Protein AF-A0A956M3S2-F1 (afdb_monomer_lite)

Sequence (126 aa):
GEKLYNQRGCVQCHSVDGSARVGPSFLGLWGKTRTFQDGSSRVADENYVRQSVLEPQSQIVKGFEGVMPTFQGRLRDPEINALIAYIRSLGENQGGQPAGEQTPDSQNPDGQTPDGGSPDSPAQGE

Secondary structure (DSSP, 8-state):
-HHHHHHTTHHHH--SSS--SSS---TT-TT-EEEBTTS-EEE--HHHHHHHHH-TTSSPBTTS-S-PPP-TTTS-HHHHHHHHHHHHHHHHSS----SS--------------------------

Structure (mmCIF, N/CA/C/O backbone):
data_AF-A0A956M3S2-F1
#
_entry.id   AF-A0A956M3S2-F1
#
loop_
_atom_site.group_PDB
_atom_site.id
_atom_site.type_symbol
_atom_site.label_atom_id
_atom_site.label_alt_id
_atom_site.label_comp_id
_atom_site.label_asym_id
_atom_site.label_entity_id
_atom_site.label_seq_id
_atom_site.pdbx_PDB_ins_code
_atom_site.Cartn_x
_atom_site.Cartn_y
_atom_site.Cartn_z
_atom_site.occupancy
_atom_site.B_iso_or_equiv
_atom_site.auth_seq_id
_atom_site.auth_comp_id
_atom_site.auth_asym_id
_atom_site.auth_atom_id
_atom_site.pdbx_PDB_model_num
ATOM 1 N N . GLY A 1 1 ? 8.307 -10.997 -2.739 1.00 93.75 1 GLY A N 1
ATOM 2 C CA . GLY A 1 1 ? 7.273 -10.015 -3.114 1.00 93.75 1 GLY A CA 1
ATOM 3 C C . GLY A 1 1 ? 7.813 -8.701 -3.624 1.00 93.75 1 GLY A C 1
ATOM 4 O O . GLY A 1 1 ? 7.257 -8.200 -4.586 1.00 93.75 1 GLY A O 1
ATOM 5 N N . GLU A 1 2 ? 8.886 -8.156 -3.049 1.00 97.69 2 GLU A N 1
ATOM 6 C CA . GLU A 1 2 ? 9.435 -6.843 -3.436 1.00 97.69 2 GLU A CA 1
ATOM 7 C C . GLU A 1 2 ? 9.622 -6.648 -4.950 1.00 97.69 2 GLU A C 1
ATOM 9 O O . GLU A 1 2 ? 9.183 -5.651 -5.521 1.00 97.69 2 GLU A O 1
ATOM 14 N N . LYS A 1 3 ? 10.203 -7.635 -5.642 1.00 98.06 3 LYS A N 1
ATOM 15 C CA . LYS A 1 3 ? 10.338 -7.595 -7.105 1.00 98.06 3 LYS A CA 1
ATOM 16 C C . LYS A 1 3 ? 8.989 -7.402 -7.811 1.00 98.06 3 LYS A C 1
ATOM 18 O O . LYS A 1 3 ? 8.900 -6.590 -8.723 1.00 98.06 3 LYS A O 1
ATOM 23 N N . LEU A 1 4 ? 7.940 -8.106 -7.379 1.00 97.62 4 LEU A N 1
ATOM 24 C CA . LEU A 1 4 ? 6.591 -7.959 -7.935 1.00 97.62 4 LEU A CA 1
ATOM 25 C C . LEU A 1 4 ? 5.983 -6.600 -7.585 1.00 97.62 4 LEU A C 1
ATOM 27 O O . LEU A 1 4 ? 5.378 -5.988 -8.453 1.00 97.62 4 LEU A O 1
ATOM 31 N N . TYR A 1 5 ? 6.185 -6.102 -6.364 1.00 97.94 5 TYR A N 1
ATOM 32 C CA . TYR A 1 5 ? 5.732 -4.770 -5.949 1.00 97.94 5 TYR A CA 1
ATOM 33 C C . TYR A 1 5 ? 6.267 -3.668 -6.883 1.00 97.94 5 TYR A C 1
ATOM 35 O O . TYR A 1 5 ? 5.518 -2.782 -7.298 1.00 97.94 5 TYR A O 1
ATOM 43 N N . ASN A 1 6 ? 7.530 -3.785 -7.299 1.00 97.69 6 ASN A N 1
ATOM 44 C CA . ASN A 1 6 ? 8.131 -2.885 -8.280 1.00 97.69 6 ASN A CA 1
ATOM 45 C C . ASN A 1 6 ? 7.614 -3.151 -9.707 1.00 97.69 6 ASN A C 1
ATOM 47 O O . ASN A 1 6 ? 7.144 -2.245 -10.387 1.00 97.69 6 ASN A O 1
ATOM 51 N N . GLN A 1 7 ? 7.654 -4.406 -10.164 1.00 96.88 7 GLN A N 1
ATOM 52 C CA . GLN A 1 7 ? 7.344 -4.771 -11.555 1.00 96.88 7 GLN A CA 1
ATOM 53 C C . GLN A 1 7 ? 5.862 -4.662 -11.924 1.00 96.88 7 GLN A C 1
ATOM 55 O O . GLN A 1 7 ? 5.529 -4.487 -13.093 1.00 96.88 7 GLN A O 1
ATOM 60 N N . ARG A 1 8 ? 4.962 -4.795 -10.948 1.00 96.31 8 ARG A N 1
ATOM 61 C CA . ARG A 1 8 ? 3.507 -4.723 -11.142 1.00 96.31 8 ARG A CA 1
ATOM 62 C C . ARG A 1 8 ? 2.954 -3.317 -10.895 1.00 96.31 8 ARG A C 1
ATOM 64 O O . ARG A 1 8 ? 1.744 -3.130 -10.949 1.00 96.31 8 ARG A O 1
ATOM 71 N N . GLY A 1 9 ? 3.831 -2.338 -10.658 1.00 96.19 9 GLY A N 1
ATOM 72 C CA . GLY A 1 9 ? 3.474 -0.925 -10.531 1.00 96.19 9 GLY A CA 1
ATOM 73 C C . GLY A 1 9 ? 2.878 -0.531 -9.180 1.00 96.19 9 GLY A C 1
ATOM 74 O O . GLY A 1 9 ? 2.428 0.601 -9.036 1.00 96.19 9 GLY A O 1
ATOM 75 N N . CYS A 1 10 ? 2.891 -1.415 -8.176 1.00 97.31 10 CYS A N 1
ATOM 76 C CA . CYS A 1 10 ? 2.358 -1.119 -6.843 1.00 97.31 10 CYS A CA 1
ATOM 77 C C . CYS A 1 10 ? 3.073 0.090 -6.211 1.00 97.31 10 CYS A C 1
ATOM 79 O O . CYS A 1 10 ? 2.421 0.952 -5.624 1.00 97.31 10 CYS A O 1
ATOM 81 N N . VAL A 1 11 ? 4.394 0.185 -6.415 1.00 97.31 11 VAL A N 1
ATOM 82 C CA . VAL A 1 11 ? 5.273 1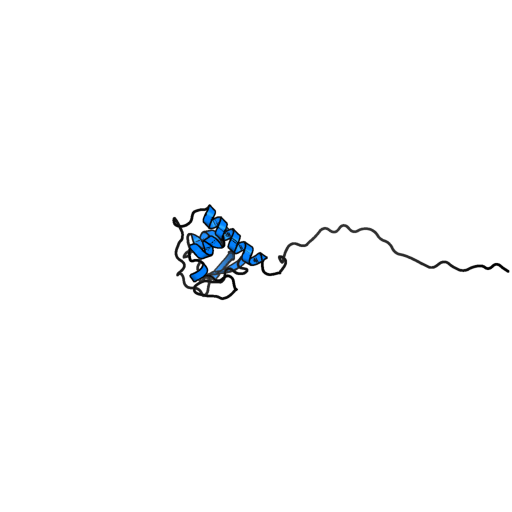.273 -5.940 1.00 97.31 11 VAL A CA 1
ATOM 83 C C . VAL A 1 11 ? 4.879 2.672 -6.426 1.00 97.31 11 VAL A C 1
ATOM 85 O O . VAL A 1 11 ? 5.195 3.674 -5.781 1.00 97.31 11 VAL A O 1
ATOM 88 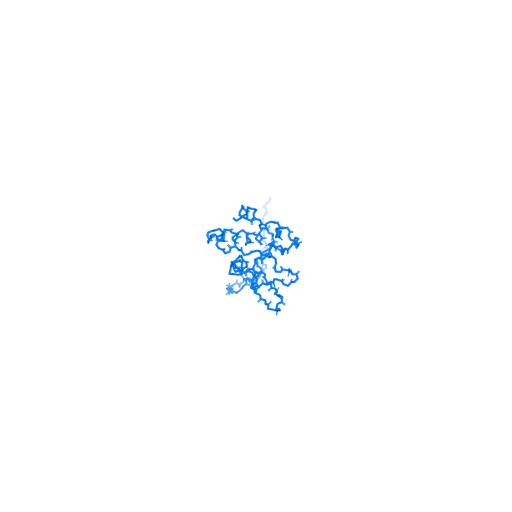N N . GLN A 1 12 ? 4.149 2.761 -7.539 1.00 96.81 12 GLN A N 1
ATOM 89 C CA . GLN A 1 12 ? 3.725 4.046 -8.097 1.00 96.81 12 GLN A CA 1
ATOM 90 C C . GLN A 1 12 ? 2.648 4.712 -7.232 1.00 96.81 12 GLN A C 1
ATOM 92 O O . GLN A 1 12 ? 2.581 5.938 -7.169 1.00 96.81 12 GLN A O 1
ATOM 97 N N . CYS A 1 13 ? 1.838 3.912 -6.531 1.00 97.88 13 CYS A N 1
ATOM 98 C CA . CYS A 1 13 ? 0.711 4.399 -5.735 1.00 97.88 13 CYS A CA 1
ATOM 99 C C . CYS A 1 13 ? 0.872 4.136 -4.238 1.00 97.88 13 CYS A C 1
ATOM 101 O O . CYS A 1 13 ? 0.360 4.913 -3.439 1.00 97.88 13 CYS A O 1
ATOM 103 N N . HIS A 1 14 ? 1.576 3.074 -3.854 1.00 97.75 14 HIS A N 1
ATOM 104 C CA . HIS A 1 14 ? 1.786 2.688 -2.463 1.00 97.75 14 HIS A CA 1
ATOM 105 C C . HIS A 1 14 ? 3.253 2.852 -2.107 1.00 97.75 14 HIS A C 1
ATOM 107 O O . HIS A 1 14 ? 4.118 2.384 -2.839 1.00 97.75 14 HIS A O 1
ATOM 113 N N . SER A 1 15 ? 3.535 3.516 -0.991 1.00 97.44 15 SER A N 1
ATOM 114 C CA . SER A 1 15 ? 4.890 3.618 -0.458 1.00 97.44 15 SER A CA 1
ATOM 115 C C . SER A 1 15 ? 5.184 2.488 0.534 1.00 97.44 15 SER A C 1
ATOM 117 O O . SER A 1 15 ? 4.285 1.782 1.004 1.00 97.44 15 SER A O 1
ATOM 119 N N . VAL A 1 16 ? 6.462 2.362 0.886 1.00 97.00 16 VAL A N 1
ATOM 120 C CA . VAL A 1 16 ? 6.955 1.501 1.973 1.00 97.00 16 VAL A CA 1
ATOM 121 C C . VAL A 1 16 ? 7.771 2.292 3.003 1.00 97.00 16 VAL A C 1
ATOM 123 O O . VAL A 1 16 ? 8.428 1.706 3.851 1.00 97.00 16 VAL A O 1
ATOM 126 N N . ASP A 1 17 ? 7.719 3.625 2.941 1.00 94.38 17 ASP A N 1
ATOM 127 C CA . ASP A 1 17 ? 8.426 4.552 3.841 1.00 94.38 17 ASP A CA 1
ATOM 128 C C . ASP A 1 17 ? 7.489 5.220 4.866 1.00 94.38 17 ASP A C 1
ATOM 130 O O . ASP A 1 17 ? 7.933 5.967 5.731 1.00 94.38 17 ASP A O 1
ATOM 134 N N . GLY A 1 18 ? 6.183 4.942 4.781 1.00 93.88 18 GLY A N 1
ATOM 135 C CA . GLY A 1 18 ? 5.165 5.526 5.661 1.00 93.88 18 GLY A CA 1
ATOM 136 C C . GLY A 1 18 ? 4.415 6.711 5.051 1.00 93.88 18 GLY A C 1
ATOM 137 O O . GLY A 1 18 ? 3.331 7.039 5.530 1.00 93.88 18 GLY A O 1
ATOM 138 N N . SER A 1 19 ? 4.915 7.304 3.964 1.00 95.00 19 SER A N 1
ATOM 139 C CA . SER A 1 19 ? 4.247 8.415 3.280 1.00 95.00 19 SER A CA 1
ATOM 140 C C . SER A 1 19 ? 2.967 7.964 2.569 1.00 95.00 19 SER A C 1
ATOM 142 O O . SER A 1 19 ? 2.935 6.931 1.903 1.00 95.00 19 SER A O 1
ATOM 144 N N . ALA A 1 20 ? 1.883 8.730 2.676 1.00 94.88 20 ALA A N 1
ATOM 145 C CA . ALA A 1 20 ? 0.722 8.523 1.813 1.00 94.88 20 ALA A CA 1
ATOM 146 C C . ALA A 1 20 ? 1.008 9.083 0.408 1.00 94.88 20 ALA A C 1
ATOM 148 O O . ALA A 1 20 ? 1.664 10.115 0.272 1.00 94.88 20 ALA A O 1
ATOM 149 N N . ARG A 1 21 ? 0.513 8.407 -0.634 1.00 94.81 21 ARG A N 1
ATOM 150 C CA . ARG A 1 21 ? 0.559 8.879 -2.028 1.00 94.81 21 ARG A CA 1
ATOM 151 C C . ARG A 1 21 ? -0.852 8.805 -2.614 1.00 94.81 21 ARG A C 1
ATOM 153 O O . ARG A 1 21 ? -1.810 9.184 -1.950 1.00 94.81 21 ARG A O 1
ATOM 160 N N . VAL A 1 22 ? -0.988 8.278 -3.832 1.00 97.19 22 VAL A N 1
ATOM 161 C CA . VAL A 1 22 ? -2.286 7.935 -4.432 1.00 97.19 22 VAL A CA 1
ATOM 162 C C . VAL A 1 22 ? -3.018 6.890 -3.584 1.00 97.19 22 VAL A C 1
ATOM 164 O O . VAL A 1 22 ? -4.233 6.949 -3.445 1.00 97.19 22 VAL A O 1
ATOM 167 N N . GLY A 1 23 ? -2.275 5.945 -3.002 1.00 96.44 23 GLY A N 1
ATOM 168 C CA . GLY A 1 23 ? -2.764 4.973 -2.034 1.00 96.44 23 GLY A CA 1
ATOM 169 C C . GLY A 1 23 ? -2.047 5.084 -0.682 1.00 96.44 23 GLY A C 1
ATOM 170 O O . GLY A 1 23 ? -1.050 5.807 -0.542 1.00 96.44 23 GLY A O 1
ATOM 171 N N . PRO A 1 24 ? -2.538 4.362 0.340 1.00 96.56 24 PRO A N 1
ATOM 172 C CA . PRO A 1 24 ? -1.899 4.311 1.648 1.00 96.56 24 PRO A CA 1
ATOM 173 C C . PRO A 1 24 ? -0.553 3.581 1.590 1.00 96.56 24 PRO A C 1
ATOM 175 O O . PRO A 1 24 ? -0.353 2.683 0.770 1.00 96.56 24 PRO A O 1
ATOM 178 N N . SER A 1 25 ? 0.345 3.920 2.516 1.00 97.31 25 SER A N 1
ATOM 179 C CA . SER A 1 25 ? 1.589 3.173 2.731 1.00 97.31 25 SER A CA 1
ATOM 180 C C . SER A 1 25 ? 1.317 1.733 3.179 1.00 97.31 25 SER A C 1
ATOM 182 O O . SER A 1 25 ? 0.407 1.475 3.979 1.00 97.31 25 SER A O 1
ATOM 184 N N . PHE A 1 26 ? 2.146 0.805 2.700 1.00 97.06 26 PHE A N 1
ATOM 185 C CA . PHE A 1 26 ? 2.194 -0.576 3.184 1.00 97.06 26 PHE A CA 1
ATOM 186 C C . PHE A 1 26 ? 3.051 -0.743 4.443 1.00 97.06 26 PHE A C 1
ATOM 188 O O . PHE A 1 26 ? 2.955 -1.780 5.101 1.00 97.06 26 PHE A O 1
ATOM 195 N N . LEU A 1 27 ? 3.857 0.261 4.809 1.00 95.94 27 LEU A N 1
ATOM 196 C CA . LEU A 1 27 ? 4.717 0.192 5.987 1.00 95.94 27 LEU A CA 1
ATOM 197 C C . LEU A 1 27 ? 3.884 -0.019 7.256 1.00 95.94 27 LEU A C 1
ATOM 199 O O . LEU A 1 27 ? 2.988 0.770 7.571 1.00 95.94 27 LEU A O 1
ATOM 203 N N . GLY A 1 28 ? 4.178 -1.101 7.980 1.00 93.88 28 GLY A N 1
ATOM 204 C CA . GLY A 1 28 ? 3.439 -1.477 9.181 1.00 93.88 28 GLY A CA 1
ATOM 205 C C . GLY A 1 28 ? 1.938 -1.663 8.955 1.00 93.88 28 GLY A C 1
ATOM 206 O O . GLY A 1 28 ? 1.172 -1.406 9.876 1.00 93.88 28 GLY A O 1
ATOM 207 N N . LEU A 1 29 ? 1.494 -2.029 7.747 1.00 95.31 29 LEU A N 1
ATOM 208 C CA . LEU A 1 29 ? 0.080 -2.297 7.466 1.00 95.31 29 LEU A CA 1
ATOM 209 C C . LEU A 1 29 ? -0.423 -3.523 8.234 1.00 95.31 29 LEU A C 1
ATOM 211 O O . LEU A 1 29 ? -1.548 -3.505 8.724 1.00 95.31 29 LEU A O 1
ATOM 215 N N . TRP A 1 30 ? 0.390 -4.577 8.295 1.00 96.06 30 TRP A N 1
ATOM 216 C CA . TRP A 1 30 ? -0.039 -5.896 8.749 1.00 96.06 30 TRP A CA 1
ATOM 217 C C . TRP A 1 30 ? -0.590 -5.871 10.177 1.00 96.06 30 TRP A C 1
ATOM 219 O O . TRP A 1 30 ? 0.017 -5.288 11.072 1.00 96.06 30 TRP A O 1
ATOM 229 N N . GLY A 1 31 ? -1.755 -6.486 10.381 1.00 95.00 31 GLY A N 1
ATOM 230 C CA . GLY A 1 31 ? -2.419 -6.552 11.685 1.00 95.00 31 GLY A CA 1
ATOM 231 C C . GLY A 1 31 ? -3.061 -5.242 12.157 1.00 95.00 31 GLY A C 1
ATOM 232 O O . GLY A 1 31 ? -3.734 -5.240 13.184 1.00 95.00 31 GLY A O 1
ATOM 233 N N . LYS A 1 32 ? -2.920 -4.126 11.426 1.00 94.88 32 LYS A N 1
ATOM 234 C CA . LYS A 1 32 ? -3.586 -2.866 11.783 1.00 94.88 32 LYS A CA 1
ATOM 235 C C . LYS A 1 32 ? -5.020 -2.821 11.277 1.00 94.88 32 LYS A C 1
ATOM 237 O O . LYS A 1 32 ? -5.315 -3.239 10.159 1.00 94.88 32 LYS A O 1
ATOM 242 N N . THR A 1 33 ? -5.901 -2.220 12.067 1.00 97.00 33 THR A N 1
ATOM 243 C CA . THR A 1 33 ? -7.277 -1.935 11.654 1.00 97.00 33 THR A CA 1
ATOM 244 C C . THR A 1 33 ? -7.309 -0.835 10.594 1.00 97.00 33 THR A C 1
ATOM 246 O O . THR A 1 33 ? -6.703 0.226 10.752 1.00 97.00 33 THR A O 1
ATOM 249 N N . ARG A 1 34 ? -8.048 -1.077 9.510 1.00 96.25 34 ARG A N 1
ATOM 250 C CA . ARG A 1 34 ? -8.376 -0.098 8.474 1.00 96.25 34 ARG A CA 1
ATOM 251 C C . ARG A 1 34 ? -9.845 0.264 8.559 1.00 96.25 34 ARG A C 1
ATOM 253 O O . ARG A 1 34 ? -10.691 -0.610 8.705 1.00 96.25 34 ARG A O 1
ATOM 260 N N . THR A 1 35 ? -10.124 1.556 8.455 1.00 97.88 35 THR A N 1
ATOM 261 C CA . THR A 1 35 ? -11.478 2.096 8.327 1.00 97.88 35 THR A CA 1
ATOM 262 C C . THR A 1 35 ? -11.747 2.408 6.864 1.00 97.88 35 THR A C 1
ATOM 264 O O . THR A 1 35 ? -10.891 2.984 6.185 1.00 97.88 35 THR A O 1
ATOM 267 N N . PHE A 1 36 ? -12.931 2.049 6.389 1.00 97.88 36 PHE A N 1
ATOM 268 C CA . PHE A 1 36 ? -13.356 2.238 5.009 1.00 97.88 36 PHE A CA 1
ATOM 269 C C . PHE A 1 36 ? -14.287 3.444 4.868 1.00 97.88 36 PHE A C 1
ATOM 271 O O . PHE A 1 36 ? -14.729 4.033 5.859 1.00 97.88 36 PHE A O 1
ATOM 278 N N . GLN A 1 37 ? -14.542 3.859 3.628 1.00 96.38 37 GLN A N 1
ATOM 279 C CA . GLN A 1 37 ? -15.399 5.011 3.334 1.00 96.38 37 GLN A CA 1
ATOM 280 C C . GLN A 1 37 ? -16.840 4.840 3.844 1.00 96.38 37 GLN A C 1
ATOM 282 O O . GLN A 1 37 ? -17.460 5.824 4.237 1.00 96.38 37 GLN A O 1
ATOM 287 N N . ASP A 1 38 ? -17.346 3.606 3.900 1.00 94.62 38 ASP A N 1
ATOM 288 C CA . ASP A 1 38 ? -18.679 3.267 4.418 1.00 94.62 38 ASP A CA 1
ATOM 289 C C . ASP A 1 38 ? -18.770 3.271 5.959 1.00 94.62 38 ASP A C 1
ATOM 291 O O . ASP A 1 38 ? -19.831 3.020 6.526 1.00 94.62 38 ASP A O 1
ATOM 295 N N . GLY A 1 39 ? -17.662 3.561 6.652 1.00 96.25 39 GLY A N 1
ATOM 296 C CA . GLY A 1 39 ? -17.572 3.563 8.111 1.00 96.25 39 GLY A CA 1
ATOM 297 C C . GLY A 1 39 ? -17.303 2.191 8.731 1.00 96.25 39 GLY A C 1
ATOM 298 O O . GLY A 1 39 ? -17.031 2.118 9.930 1.00 96.25 39 GLY A O 1
ATOM 299 N N . SER A 1 40 ? -17.312 1.115 7.942 1.00 97.06 40 SER A N 1
ATOM 300 C CA . SER A 1 40 ? -16.899 -0.205 8.407 1.00 97.06 40 SER A CA 1
ATOM 301 C C . SER A 1 40 ? -15.384 -0.264 8.621 1.00 97.06 40 SER A C 1
ATOM 303 O O . SER A 1 40 ? -14.618 0.619 8.214 1.00 97.06 40 SER A O 1
ATOM 305 N N . SER A 1 41 ? -14.927 -1.301 9.321 1.00 96.94 41 SER A N 1
ATOM 306 C CA . SER A 1 41 ? -13.501 -1.514 9.551 1.00 96.94 41 SER A CA 1
ATOM 307 C C . SER A 1 41 ? -13.132 -2.990 9.575 1.00 96.94 41 SER A C 1
ATOM 309 O O . SER A 1 41 ? -13.953 -3.850 9.889 1.00 96.94 41 SER A O 1
ATOM 311 N N . ARG A 1 42 ? -11.885 -3.284 9.202 1.00 96.44 42 ARG A N 1
ATOM 312 C CA . ARG A 1 42 ? -11.332 -4.641 9.165 1.00 96.44 42 ARG A CA 1
ATOM 313 C C . ARG A 1 42 ? -9.840 -4.612 9.485 1.00 96.44 42 ARG A C 1
ATOM 315 O O . ARG A 1 42 ? -9.154 -3.637 9.186 1.00 96.44 42 ARG A O 1
ATOM 322 N N . VAL A 1 43 ? -9.340 -5.683 10.091 1.00 96.81 43 VAL A N 1
ATOM 323 C CA . VAL A 1 43 ? -7.903 -5.898 10.299 1.00 96.81 43 VAL A CA 1
ATOM 324 C C . VAL A 1 43 ? -7.225 -6.187 8.958 1.00 96.81 43 VAL A C 1
ATOM 326 O O . VAL A 1 43 ? -7.736 -6.958 8.151 1.00 96.81 43 VAL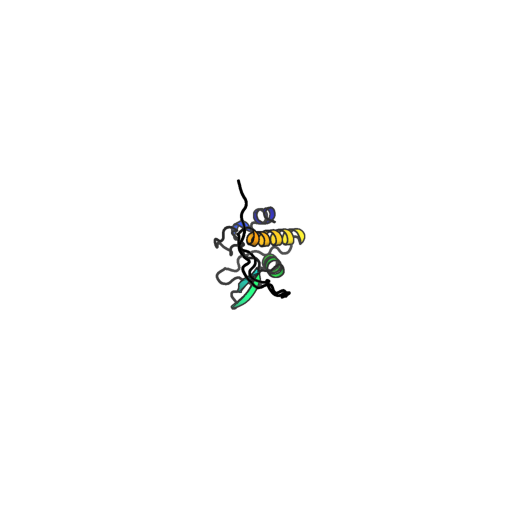 A O 1
ATOM 329 N N . ALA A 1 44 ? -6.071 -5.573 8.714 1.00 96.94 44 ALA A N 1
ATOM 330 C CA . ALA A 1 44 ? -5.272 -5.833 7.526 1.00 96.94 44 ALA A CA 1
ATOM 331 C C . ALA A 1 44 ? -4.512 -7.163 7.652 1.00 96.94 44 ALA A C 1
ATOM 333 O O . ALA A 1 44 ? -3.340 -7.202 8.038 1.00 96.94 44 ALA A O 1
ATOM 334 N N . ASP A 1 45 ? -5.218 -8.244 7.344 1.00 96.62 45 ASP A N 1
ATOM 335 C CA . ASP A 1 45 ? -4.722 -9.614 7.282 1.00 96.62 45 ASP A CA 1
ATOM 336 C C . ASP A 1 45 ? -4.492 -10.080 5.828 1.00 96.62 45 ASP A C 1
ATOM 338 O O . ASP A 1 45 ? -4.544 -9.301 4.870 1.00 96.62 45 ASP A O 1
ATOM 342 N N . GLU A 1 46 ? -4.215 -11.373 5.654 1.00 97.19 46 GLU A N 1
ATOM 343 C CA . GLU A 1 46 ? -4.007 -11.985 4.340 1.00 97.19 46 GLU A CA 1
ATOM 344 C C . GLU A 1 46 ? -5.218 -11.826 3.410 1.00 97.19 46 GLU A C 1
ATOM 346 O O . GLU A 1 46 ? -5.058 -11.468 2.238 1.00 97.19 46 GLU A O 1
ATOM 351 N N . ASN A 1 47 ? -6.424 -12.055 3.933 1.00 97.56 47 ASN A N 1
ATOM 352 C CA . ASN A 1 47 ? -7.656 -11.985 3.154 1.00 97.56 47 ASN A CA 1
ATOM 353 C C . ASN A 1 47 ? -7.954 -10.553 2.724 1.00 97.56 47 ASN A C 1
ATOM 355 O O . ASN A 1 47 ? -8.337 -10.336 1.577 1.00 97.56 47 ASN A O 1
ATOM 359 N N . TYR A 1 48 ? -7.718 -9.578 3.605 1.00 97.69 48 TYR A N 1
ATOM 360 C CA . TYR A 1 48 ? -7.807 -8.163 3.272 1.00 97.69 48 TYR A CA 1
ATOM 361 C C . TYR A 1 48 ? -6.899 -7.820 2.088 1.00 97.69 48 TYR A C 1
ATOM 363 O O . TYR A 1 48 ? -7.379 -7.294 1.088 1.00 97.69 48 TYR A O 1
ATOM 371 N N . VAL A 1 49 ? -5.607 -8.167 2.146 1.00 97.31 49 VAL A N 1
ATOM 372 C CA . VAL A 1 49 ? -4.669 -7.835 1.060 1.00 97.31 49 VAL A CA 1
ATOM 373 C C . VAL A 1 49 ? -5.052 -8.551 -0.239 1.00 97.31 49 VAL A C 1
ATOM 375 O O . VAL A 1 49 ? -5.053 -7.927 -1.302 1.00 97.31 49 VAL A O 1
ATOM 378 N N . ARG A 1 50 ? -5.419 -9.838 -0.173 1.00 98.12 50 ARG A N 1
ATOM 379 C CA . ARG A 1 50 ? -5.874 -10.605 -1.344 1.00 98.12 50 ARG A CA 1
ATOM 380 C C . ARG A 1 50 ? -7.118 -9.969 -1.971 1.00 98.12 50 ARG A C 1
ATOM 382 O O . ARG A 1 50 ? -7.137 -9.751 -3.182 1.00 98.12 50 ARG A O 1
ATOM 389 N N . GLN A 1 51 ? -8.116 -9.617 -1.160 1.00 97.62 51 GLN A N 1
ATOM 390 C CA . GLN A 1 51 ? -9.336 -8.966 -1.630 1.00 97.62 51 GLN A CA 1
ATOM 391 C C . GLN A 1 51 ? -9.043 -7.579 -2.208 1.00 97.62 51 GLN A C 1
ATOM 393 O O . GLN A 1 51 ? -9.523 -7.277 -3.291 1.00 97.62 51 GLN A O 1
ATOM 398 N N . SER A 1 52 ? -8.201 -6.755 -1.578 1.00 97.50 52 SER A N 1
ATOM 399 C CA . SER A 1 52 ? -7.841 -5.436 -2.119 1.00 97.50 52 SER A CA 1
ATOM 400 C C . SER A 1 52 ? -7.130 -5.517 -3.474 1.00 97.50 52 SER A C 1
ATOM 402 O O . SER A 1 52 ? -7.263 -4.614 -4.291 1.00 97.50 52 SER A O 1
ATOM 404 N N . VAL A 1 53 ? -6.382 -6.588 -3.749 1.00 97.38 53 VAL A N 1
ATOM 405 C CA . VAL A 1 53 ? -5.704 -6.785 -5.042 1.00 97.38 53 VAL A CA 1
ATOM 406 C C . VAL A 1 53 ? -6.676 -7.255 -6.135 1.00 97.38 53 VAL A C 1
ATOM 408 O O . VAL A 1 53 ? -6.572 -6.823 -7.288 1.00 97.38 53 VAL A O 1
ATOM 411 N N . LEU A 1 54 ? -7.620 -8.135 -5.796 1.00 97.69 54 LEU A N 1
ATOM 412 C CA . LEU A 1 54 ? -8.568 -8.722 -6.751 1.00 97.69 54 LEU A CA 1
ATOM 413 C C . LEU A 1 54 ? -9.807 -7.838 -6.968 1.00 97.69 54 LEU A C 1
ATOM 415 O O . LEU A 1 54 ? -10.231 -7.625 -8.104 1.00 97.69 54 LEU A O 1
ATOM 419 N N . GLU A 1 55 ? -10.326 -7.258 -5.892 1.00 97.50 55 GLU A N 1
ATOM 420 C CA . GLU A 1 55 ? -11.560 -6.473 -5.807 1.00 97.50 55 GLU A CA 1
ATOM 421 C C . GLU A 1 55 ? -11.323 -5.123 -5.087 1.00 97.50 55 GLU A C 1
ATOM 423 O O . GLU A 1 55 ? -11.967 -4.829 -4.076 1.00 97.50 55 GLU A O 1
ATOM 428 N N . PRO A 1 56 ? -10.424 -4.253 -5.585 1.00 96.62 56 PRO A N 1
ATOM 429 C CA . PRO A 1 56 ? -10.024 -3.016 -4.894 1.00 96.62 56 PRO A CA 1
ATOM 430 C C . PRO A 1 56 ? -11.168 -2.037 -4.597 1.00 96.62 56 PRO A C 1
ATOM 432 O O . PRO A 1 56 ? -11.065 -1.228 -3.682 1.00 96.62 56 PRO A O 1
ATOM 435 N N . GLN A 1 57 ? -12.256 -2.101 -5.366 1.00 95.88 57 GLN A N 1
ATOM 436 C CA . GLN A 1 57 ? -13.418 -1.219 -5.215 1.00 95.88 57 GLN A CA 1
ATOM 437 C C . GLN A 1 57 ? -14.406 -1.703 -4.144 1.00 95.88 57 GLN A C 1
ATOM 439 O O . GLN A 1 57 ? -15.324 -0.973 -3.791 1.00 95.88 57 GLN A O 1
ATOM 444 N N . SER A 1 58 ? -14.237 -2.927 -3.630 1.00 95.75 58 SER A N 1
ATOM 445 C CA . SER A 1 58 ? -15.131 -3.487 -2.608 1.00 95.75 58 SER A CA 1
ATOM 446 C C . SER A 1 58 ? -14.939 -2.834 -1.237 1.00 95.75 58 SER A C 1
ATOM 448 O O . SER A 1 58 ? -15.892 -2.727 -0.472 1.00 95.75 58 SER A O 1
ATOM 450 N N . GLN A 1 59 ? -13.716 -2.395 -0.921 1.00 95.06 59 GLN A N 1
ATOM 451 C CA . GLN A 1 59 ? -13.359 -1.793 0.364 1.00 95.06 59 GLN A CA 1
ATOM 452 C C . GLN A 1 59 ? -12.336 -0.671 0.157 1.00 95.06 59 GLN A C 1
ATOM 454 O O . GLN A 1 59 ? -11.125 -0.895 0.166 1.00 95.06 59 GLN A O 1
ATOM 459 N N . ILE A 1 60 ? -12.827 0.556 -0.023 1.00 97.44 60 ILE A N 1
ATOM 460 C CA . ILE A 1 60 ? -11.976 1.737 -0.210 1.00 97.44 60 ILE A CA 1
ATOM 461 C C . ILE A 1 60 ? -11.616 2.315 1.159 1.00 97.44 60 ILE A C 1
ATOM 463 O O . ILE A 1 60 ? -12.494 2.657 1.954 1.00 97.44 60 ILE A O 1
ATOM 467 N N . VAL A 1 61 ? -10.317 2.433 1.446 1.00 97.56 61 VAL A N 1
ATOM 468 C CA . VAL A 1 61 ? -9.817 3.009 2.705 1.00 97.56 61 VAL A CA 1
ATOM 469 C C . VAL A 1 61 ? -10.260 4.468 2.821 1.00 97.56 61 VAL A C 1
ATOM 471 O O . VAL A 1 61 ? -10.140 5.249 1.877 1.00 97.56 61 VAL A O 1
ATOM 474 N N . LYS A 1 62 ? -10.756 4.854 4.000 1.00 97.62 62 LYS A N 1
ATOM 475 C CA . LYS A 1 62 ? -11.202 6.221 4.276 1.00 97.62 62 LYS A CA 1
ATOM 476 C C . LYS A 1 62 ? -10.086 7.229 3.969 1.00 97.62 62 LYS A C 1
ATOM 478 O O . LYS A 1 62 ? -8.957 7.063 4.426 1.00 97.62 62 LYS A O 1
ATOM 483 N N . GLY A 1 63 ? -10.427 8.287 3.231 1.00 96.62 63 GLY A N 1
ATOM 484 C CA . GLY A 1 63 ? -9.489 9.343 2.831 1.00 96.62 63 GLY A CA 1
ATOM 485 C C . GLY A 1 63 ? -8.704 9.064 1.545 1.00 96.62 63 GLY A C 1
ATOM 486 O O . GLY A 1 63 ? -7.874 9.886 1.175 1.00 96.62 63 GLY A O 1
ATOM 487 N N . PHE A 1 64 ? -8.965 7.946 0.862 1.00 97.06 64 PHE A N 1
ATOM 488 C CA . PHE A 1 64 ? -8.396 7.628 -0.448 1.00 97.06 64 PHE A CA 1
ATOM 489 C C . PHE A 1 64 ? -9.491 7.464 -1.498 1.00 97.06 64 PHE A C 1
ATOM 491 O O . PHE A 1 64 ? -10.627 7.128 -1.167 1.00 97.06 64 PHE A O 1
ATOM 498 N N . GLU A 1 65 ? -9.124 7.670 -2.759 1.00 95.69 65 GLU A N 1
ATOM 499 C CA . GLU A 1 65 ? -10.004 7.485 -3.911 1.00 95.69 65 GLU A CA 1
ATOM 500 C C . GLU A 1 65 ? -9.981 6.033 -4.411 1.00 95.69 65 GLU A C 1
ATOM 502 O O . GLU A 1 65 ? -8.960 5.341 -4.339 1.00 95.69 65 GLU A O 1
ATOM 507 N N . GLY A 1 66 ? -11.097 5.583 -4.987 1.00 95.31 66 GLY A N 1
ATOM 508 C CA . GLY A 1 66 ? -11.248 4.266 -5.615 1.00 95.31 66 GLY A CA 1
ATOM 509 C C . GLY A 1 66 ? -10.523 4.149 -6.959 1.00 95.31 66 GLY A C 1
ATOM 510 O O . GLY A 1 66 ? -11.130 3.801 -7.965 1.00 95.31 66 GLY A O 1
ATOM 511 N N . VAL A 1 67 ? -9.222 4.435 -7.013 1.00 96.38 67 VAL A N 1
ATOM 512 C CA . VAL A 1 67 ? -8.433 4.435 -8.265 1.00 96.38 67 VAL A CA 1
ATOM 513 C C . VAL A 1 67 ? -7.533 3.210 -8.429 1.00 96.38 67 VAL A C 1
ATOM 515 O O . VAL A 1 67 ? -6.904 3.043 -9.474 1.00 96.38 67 VAL A O 1
ATOM 518 N N . MET A 1 68 ? -7.453 2.340 -7.416 1.00 97.25 68 MET A N 1
ATOM 519 C CA . MET A 1 68 ? -6.638 1.128 -7.494 1.00 97.25 68 MET A CA 1
ATOM 520 C C . MET A 1 68 ? -7.210 0.176 -8.566 1.00 97.25 68 MET A C 1
ATOM 522 O O . MET A 1 68 ? -8.386 -0.201 -8.489 1.00 97.25 68 MET A O 1
ATOM 526 N N . PRO A 1 69 ? -6.410 -0.221 -9.575 1.00 95.88 69 PRO A N 1
ATOM 527 C CA . PRO A 1 69 ? -6.867 -1.130 -10.616 1.00 95.88 69 PRO A CA 1
ATOM 528 C C . PRO A 1 69 ? -7.009 -2.550 -10.065 1.00 95.88 69 PRO A C 1
ATOM 530 O O . PRO A 1 69 ? -6.229 -2.976 -9.216 1.00 95.88 69 PRO A O 1
ATOM 533 N N . THR A 1 70 ? -7.965 -3.316 -10.594 1.00 96.75 70 THR A N 1
ATOM 534 C CA . THR A 1 70 ? -8.035 -4.756 -10.311 1.00 96.75 70 THR A CA 1
ATOM 535 C C . THR A 1 70 ? -6.859 -5.496 -10.952 1.00 96.75 70 THR A C 1
ATOM 537 O O . THR A 1 70 ? -6.441 -5.202 -12.081 1.00 96.75 70 THR A O 1
ATOM 540 N N . PHE A 1 71 ? -6.341 -6.487 -10.231 1.00 96.38 71 PHE A N 1
ATOM 541 C CA . PHE A 1 71 ? -5.342 -7.433 -10.720 1.00 96.38 71 PHE A CA 1
ATOM 542 C C . PHE A 1 71 ? -5.913 -8.837 -10.948 1.00 96.38 71 PHE A C 1
ATOM 544 O O . PHE A 1 71 ? -5.153 -9.772 -11.220 1.00 96.38 71 PHE A O 1
ATOM 551 N N . GLN A 1 72 ? -7.238 -8.994 -10.895 1.00 94.81 72 GLN A N 1
ATOM 552 C CA . GLN A 1 72 ? -7.905 -10.242 -11.248 1.00 94.81 72 GLN A CA 1
ATOM 553 C C . GLN A 1 72 ? -7.526 -10.663 -12.677 1.00 94.81 72 GLN A C 1
ATOM 555 O O . GLN A 1 72 ? -7.585 -9.868 -13.615 1.00 94.81 72 GLN A O 1
ATOM 560 N N . GLY A 1 73 ? -7.050 -11.902 -12.828 1.00 95.44 73 GLY A N 1
ATOM 561 C CA . GLY A 1 73 ? -6.536 -12.431 -14.097 1.00 95.44 73 GLY A CA 1
ATOM 562 C C . GLY A 1 73 ? -5.178 -11.866 -14.549 1.00 95.44 73 GLY A C 1
ATOM 563 O O . GLY A 1 73 ? -4.648 -12.315 -15.561 1.00 95.44 73 GLY A O 1
ATOM 564 N N . ARG A 1 74 ? -4.589 -10.909 -13.816 1.00 95.56 74 ARG A N 1
ATOM 565 C CA . ARG A 1 74 ? -3.268 -10.311 -14.109 1.00 95.56 74 ARG A CA 1
ATOM 566 C C . ARG A 1 74 ? -2.164 -10.823 -13.188 1.00 95.56 74 ARG A C 1
ATOM 568 O O . ARG A 1 74 ? -0.995 -10.801 -13.570 1.00 95.56 74 ARG A O 1
ATOM 575 N N . LEU A 1 75 ? -2.534 -11.257 -11.986 1.00 96.19 75 LEU A N 1
ATOM 576 C CA . LEU A 1 75 ? -1.654 -11.915 -11.026 1.00 96.19 75 LEU A CA 1
ATOM 577 C C . LEU A 1 75 ? -2.167 -13.318 -10.739 1.00 96.19 75 LEU A C 1
ATOM 579 O O . LEU A 1 75 ? -3.368 -13.528 -10.585 1.00 96.19 75 LEU A O 1
ATOM 583 N N . ARG A 1 76 ? -1.240 -14.268 -10.648 1.00 96.75 76 ARG A N 1
ATOM 584 C CA . ARG A 1 76 ? -1.532 -15.634 -10.206 1.00 96.75 76 ARG A CA 1
ATOM 585 C C . ARG A 1 76 ? -1.407 -15.739 -8.690 1.00 96.75 76 ARG A C 1
ATOM 587 O O . ARG A 1 76 ? -0.656 -14.980 -8.079 1.00 96.75 76 ARG A O 1
ATOM 594 N N . ASP A 1 77 ? -2.042 -16.744 -8.098 1.00 96.38 77 ASP A N 1
ATOM 595 C CA . ASP A 1 77 ? -1.994 -17.014 -6.656 1.00 96.38 77 ASP A CA 1
ATOM 596 C C . ASP A 1 77 ? -0.582 -16.992 -6.043 1.00 96.38 77 ASP A C 1
ATOM 598 O O . ASP A 1 77 ? -0.398 -16.315 -5.031 1.00 96.38 77 ASP A O 1
ATOM 602 N N . PRO A 1 78 ? 0.456 -17.609 -6.647 1.00 97.81 78 PRO A N 1
ATOM 603 C CA . PRO A 1 78 ? 1.812 -17.523 -6.104 1.00 97.81 78 PRO A CA 1
ATOM 604 C 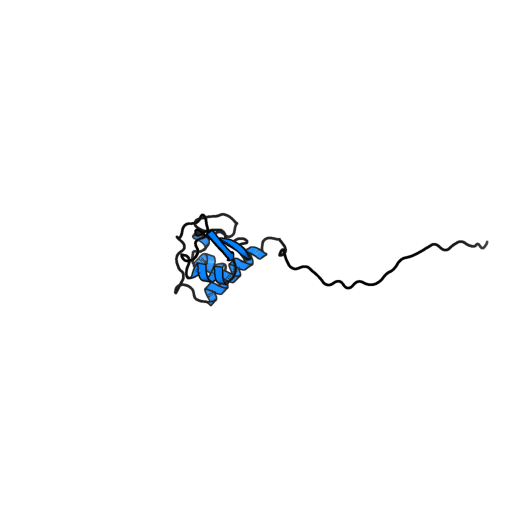C . PRO A 1 78 ? 2.376 -16.095 -6.083 1.00 97.81 78 PRO A C 1
ATOM 606 O O . PRO A 1 78 ? 3.149 -15.741 -5.196 1.00 97.81 78 PRO A O 1
ATOM 609 N N . GLU A 1 79 ? 1.994 -15.256 -7.049 1.00 98.00 79 GLU A N 1
ATOM 610 C CA . GLU A 1 79 ? 2.425 -13.857 -7.122 1.00 98.00 79 GLU A CA 1
ATOM 611 C C . GLU A 1 79 ? 1.711 -13.008 -6.069 1.00 98.00 79 GLU A C 1
ATOM 613 O O . GLU A 1 79 ? 2.345 -12.179 -5.416 1.00 98.00 79 GLU A O 1
ATOM 618 N N . ILE A 1 80 ? 0.417 -13.261 -5.857 1.00 98.12 80 ILE A N 1
ATOM 619 C CA . ILE A 1 80 ? -0.375 -12.630 -4.798 1.00 98.12 80 ILE A CA 1
ATOM 620 C C . ILE A 1 80 ? 0.201 -13.002 -3.428 1.00 98.12 80 ILE A C 1
ATOM 622 O O . ILE A 1 80 ? 0.519 -12.114 -2.641 1.00 98.12 80 ILE A O 1
ATOM 626 N N . ASN A 1 81 ? 0.451 -14.287 -3.172 1.00 98.19 81 ASN A N 1
ATOM 627 C CA . ASN A 1 81 ? 1.049 -14.752 -1.918 1.00 98.19 81 ASN A CA 1
ATOM 628 C C . ASN A 1 81 ? 2.438 -14.136 -1.689 1.00 98.19 81 ASN A C 1
ATOM 630 O O . ASN A 1 81 ? 2.773 -13.729 -0.578 1.00 98.19 81 ASN A O 1
ATOM 634 N N . ALA A 1 82 ? 3.240 -13.992 -2.747 1.00 98.31 82 ALA A N 1
ATOM 635 C CA . ALA A 1 82 ? 4.535 -13.332 -2.651 1.00 98.31 82 ALA A CA 1
ATOM 636 C C . ALA A 1 82 ? 4.417 -11.834 -2.313 1.00 98.31 82 ALA A C 1
ATOM 638 O O . ALA A 1 82 ? 5.276 -11.323 -1.589 1.00 98.31 82 ALA A O 1
ATOM 639 N N . LEU A 1 83 ? 3.412 -11.119 -2.837 1.00 98.12 83 LEU A N 1
ATOM 640 C CA . LEU A 1 83 ? 3.126 -9.721 -2.479 1.00 98.12 83 LEU A CA 1
ATOM 641 C C . LEU A 1 83 ? 2.670 -9.601 -1.022 1.00 98.12 83 LEU A C 1
ATOM 643 O O . LEU A 1 83 ? 3.193 -8.760 -0.297 1.00 98.12 83 LEU A O 1
ATOM 647 N N . ILE A 1 84 ? 1.766 -10.479 -0.587 1.00 97.69 84 ILE A N 1
ATOM 648 C CA . ILE A 1 84 ? 1.271 -10.558 0.794 1.00 97.69 84 ILE A CA 1
ATOM 649 C C . ILE A 1 84 ? 2.436 -10.764 1.766 1.00 97.69 84 ILE A C 1
ATOM 651 O O . ILE A 1 84 ? 2.589 -9.992 2.710 1.00 97.69 84 ILE A O 1
ATOM 655 N N . ALA A 1 85 ? 3.311 -11.736 1.494 1.00 97.69 85 ALA A N 1
ATOM 656 C CA . ALA A 1 85 ? 4.493 -11.995 2.314 1.00 97.69 85 ALA A CA 1
ATOM 657 C C . ALA A 1 85 ? 5.423 -10.773 2.408 1.00 97.69 85 ALA A C 1
ATOM 659 O O . ALA A 1 85 ? 5.963 -10.478 3.470 1.00 97.69 85 ALA A O 1
ATOM 660 N N . TYR A 1 86 ? 5.581 -10.025 1.311 1.00 97.56 86 TYR A N 1
ATOM 661 C CA . TYR A 1 86 ? 6.370 -8.794 1.334 1.00 97.56 86 TYR A CA 1
ATOM 662 C C . TYR A 1 86 ? 5.710 -7.709 2.186 1.00 97.56 86 TYR A C 1
ATOM 664 O O . TYR A 1 86 ? 6.367 -7.153 3.057 1.00 97.56 86 TYR A O 1
ATOM 672 N N . ILE A 1 87 ? 4.413 -7.457 2.007 1.00 96.38 87 ILE A N 1
ATOM 673 C CA . ILE A 1 87 ? 3.668 -6.471 2.802 1.00 96.38 87 ILE A CA 1
ATOM 674 C C . ILE A 1 87 ? 3.719 -6.807 4.298 1.00 96.38 87 ILE A C 1
ATOM 676 O O . ILE A 1 87 ? 3.922 -5.913 5.116 1.00 96.38 87 ILE A O 1
ATOM 680 N N . ARG A 1 88 ? 3.599 -8.090 4.656 1.00 95.62 88 ARG A N 1
ATOM 681 C CA . ARG A 1 88 ? 3.767 -8.565 6.035 1.00 95.62 88 ARG A CA 1
ATOM 682 C C . ARG A 1 88 ? 5.146 -8.210 6.596 1.00 95.62 88 ARG A C 1
ATOM 684 O O . ARG A 1 88 ? 5.228 -7.608 7.664 1.00 95.62 88 ARG A O 1
ATOM 691 N N . SER A 1 89 ? 6.208 -8.472 5.830 1.00 95.62 89 SER A N 1
ATOM 692 C CA . SER A 1 89 ? 7.588 -8.189 6.251 1.00 95.62 89 SER A CA 1
ATOM 693 C C . SER A 1 89 ? 7.879 -6.700 6.489 1.00 95.62 89 SER A C 1
ATOM 695 O O . SER A 1 89 ? 8.794 -6.356 7.238 1.00 95.62 89 SER A O 1
ATOM 697 N N . LEU A 1 90 ? 7.089 -5.790 5.906 1.00 93.38 90 LEU A N 1
ATOM 698 C CA . LEU A 1 90 ? 7.214 -4.346 6.142 1.00 93.38 90 LEU A CA 1
ATOM 699 C C . LEU A 1 90 ? 6.732 -3.923 7.541 1.00 93.38 90 LEU A C 1
ATOM 701 O O . LEU A 1 90 ? 6.971 -2.789 7.945 1.00 93.38 90 LEU A O 1
ATOM 705 N N . GLY A 1 91 ? 6.032 -4.790 8.278 1.00 80.81 91 GLY A N 1
ATOM 706 C CA . GLY A 1 91 ? 5.703 -4.571 9.690 1.00 80.81 91 GLY A CA 1
ATOM 707 C C . GLY A 1 91 ? 6.753 -5.112 10.659 1.00 80.81 91 GLY A C 1
ATOM 708 O O . GLY A 1 91 ? 6.870 -4.600 11.763 1.00 80.81 91 GLY A O 1
ATOM 709 N N . GLU A 1 92 ? 7.537 -6.105 10.238 1.00 68.75 92 GLU A N 1
ATOM 710 C CA . GLU A 1 92 ? 8.538 -6.781 11.078 1.00 68.75 92 GLU A CA 1
ATOM 711 C C . GLU A 1 92 ? 9.899 -6.062 11.051 1.00 68.75 92 GLU A C 1
ATOM 713 O O . GLU A 1 92 ? 10.664 -6.132 12.008 1.00 68.75 92 GLU A O 1
ATOM 718 N N . ASN A 1 93 ? 10.189 -5.316 9.979 1.00 56.88 93 ASN A N 1
ATOM 719 C CA . ASN A 1 93 ? 11.454 -4.593 9.786 1.00 56.88 93 ASN A CA 1
ATOM 720 C C . ASN A 1 93 ? 11.544 -3.227 10.501 1.00 56.88 93 ASN A C 1
ATOM 722 O O . ASN A 1 93 ? 12.518 -2.504 10.308 1.00 56.88 93 ASN A O 1
ATOM 726 N N . GLN A 1 94 ? 10.558 -2.852 11.319 1.00 51.56 94 GLN A N 1
ATOM 727 C CA . GLN A 1 94 ? 10.610 -1.645 12.152 1.00 51.56 94 GLN A CA 1
ATOM 728 C C . GLN A 1 94 ? 10.413 -2.063 13.608 1.00 51.56 94 GLN A C 1
ATOM 730 O O . GLN A 1 94 ? 9.308 -2.420 14.005 1.00 51.56 94 GLN A O 1
ATOM 735 N N . GLY A 1 95 ? 11.507 -2.066 14.374 1.00 49.81 95 GLY A N 1
ATOM 736 C CA . GLY A 1 95 ? 11.581 -2.555 15.749 1.00 49.81 95 GLY A CA 1
ATOM 737 C C . GLY A 1 95 ? 10.380 -2.172 16.618 1.00 49.81 95 GLY A C 1
ATOM 738 O O . GLY A 1 95 ? 10.129 -1.002 16.892 1.00 49.81 95 GLY A O 1
ATOM 739 N N . GLY A 1 96 ? 9.672 -3.201 17.070 1.00 41.22 96 GLY A N 1
ATOM 740 C CA . GLY A 1 96 ? 8.562 -3.121 18.003 1.00 41.22 96 GLY A CA 1
ATOM 741 C C . GLY A 1 96 ? 7.935 -4.501 18.125 1.00 41.22 96 GLY A C 1
ATOM 742 O O . GLY A 1 96 ? 7.235 -4.948 17.224 1.00 41.22 96 GLY A O 1
ATOM 743 N N . GLN A 1 97 ? 8.250 -5.189 19.219 1.00 40.88 97 GLN A N 1
ATOM 744 C CA . GLN A 1 97 ? 7.663 -6.466 19.624 1.00 40.88 97 GLN A CA 1
ATOM 745 C C . GLN A 1 97 ? 6.132 -6.467 19.435 1.00 40.88 97 GLN A C 1
ATOM 747 O O . GLN A 1 97 ? 5.501 -5.427 19.647 1.00 40.88 97 GLN A O 1
ATOM 752 N N . PRO A 1 98 ? 5.505 -7.605 19.083 1.00 43.97 98 PRO A N 1
ATOM 753 C CA . PRO A 1 98 ? 4.053 -7.678 19.023 1.00 43.97 98 PRO A CA 1
ATOM 754 C C . PRO A 1 98 ? 3.475 -7.382 20.413 1.00 43.97 98 PRO A C 1
ATOM 756 O O . PRO A 1 98 ? 3.782 -8.061 21.392 1.00 43.97 98 PRO A O 1
ATOM 759 N N . ALA A 1 99 ? 2.639 -6.348 20.499 1.00 55.38 99 ALA A N 1
ATOM 760 C CA . ALA A 1 99 ? 1.776 -6.136 21.647 1.00 55.38 99 ALA A CA 1
ATOM 761 C C . ALA A 1 99 ? 0.691 -7.223 21.634 1.00 55.38 99 ALA A C 1
ATOM 763 O O . ALA A 1 99 ? -0.186 -7.205 20.772 1.00 55.38 99 ALA A O 1
ATOM 764 N N . GLY A 1 100 ? 0.772 -8.147 22.595 1.00 45.16 100 GLY A N 1
ATOM 765 C CA . GLY A 1 100 ? -0.300 -9.085 22.936 1.00 45.16 100 GLY A CA 1
ATOM 766 C C . GLY A 1 100 ? -0.001 -10.547 22.611 1.00 45.16 100 GLY A C 1
ATOM 767 O O . GLY A 1 100 ? -0.453 -11.045 21.591 1.00 45.16 100 GLY A O 1
ATOM 768 N N . GLU A 1 101 ? 0.771 -11.212 23.474 1.00 39.22 101 GLU A N 1
ATOM 769 C CA . GLU A 1 101 ? 0.307 -12.387 24.239 1.00 39.22 101 GLU A CA 1
ATOM 770 C C . GLU A 1 101 ? 1.428 -12.791 25.212 1.00 39.22 101 GLU A C 1
ATOM 772 O O . GLU A 1 101 ? 2.278 -13.636 24.936 1.00 39.22 101 GLU A O 1
ATOM 777 N N . GLN A 1 102 ? 1.478 -12.117 26.358 1.00 44.50 102 GLN A N 1
ATOM 778 C CA . GLN A 1 102 ? 2.164 -12.640 27.532 1.00 44.50 102 GLN A CA 1
ATOM 779 C C . GLN A 1 102 ? 1.181 -12.571 28.689 1.00 44.50 102 GLN A C 1
ATOM 781 O O . GLN A 1 102 ? 0.946 -11.499 29.239 1.00 44.50 102 GLN A O 1
ATOM 786 N N . THR A 1 103 ? 0.572 -13.712 29.001 1.00 42.78 103 THR A N 1
ATOM 787 C CA . THR A 1 103 ? 0.410 -14.330 30.335 1.00 42.78 103 THR A CA 1
ATOM 788 C C . THR A 1 103 ? -0.753 -15.337 30.284 1.00 42.78 103 THR A C 1
ATOM 790 O O . THR A 1 103 ? -1.580 -15.232 29.383 1.00 42.78 103 THR A O 1
ATOM 793 N N . PRO A 1 104 ? -0.886 -16.293 31.224 1.00 53.97 104 PRO A N 1
ATOM 794 C CA . PRO A 1 104 ? -0.044 -16.576 32.389 1.00 53.97 104 PRO A CA 1
ATOM 795 C C . PRO A 1 104 ? 0.425 -18.043 32.436 1.00 53.97 104 PRO A C 1
ATOM 797 O O . PRO A 1 104 ? -0.301 -18.940 32.034 1.00 53.97 104 PRO A O 1
ATOM 800 N N . ASP A 1 105 ? 1.565 -18.317 33.066 1.00 45.19 105 ASP A N 1
ATOM 801 C CA . ASP A 1 105 ? 1.596 -19.503 33.923 1.00 45.19 105 ASP A CA 1
ATOM 802 C C . ASP A 1 105 ? 2.461 -19.240 35.152 1.00 45.19 105 ASP A C 1
ATOM 804 O O . ASP A 1 105 ? 3.691 -19.169 35.113 1.00 45.19 105 ASP A O 1
ATOM 808 N N . SER A 1 106 ? 1.743 -19.010 36.248 1.00 53.25 106 SER A N 1
ATOM 809 C CA . SER A 1 106 ? 2.244 -19.087 37.607 1.00 53.25 106 SER A CA 1
ATOM 810 C C . SER A 1 106 ? 2.666 -20.517 37.893 1.00 53.25 106 SER A C 1
ATOM 812 O O . SER A 1 106 ? 1.815 -21.379 38.092 1.00 53.25 106 SER A O 1
ATOM 814 N N . GLN A 1 107 ? 3.962 -20.734 38.072 1.00 49.28 107 GLN A N 1
ATOM 815 C CA . GLN A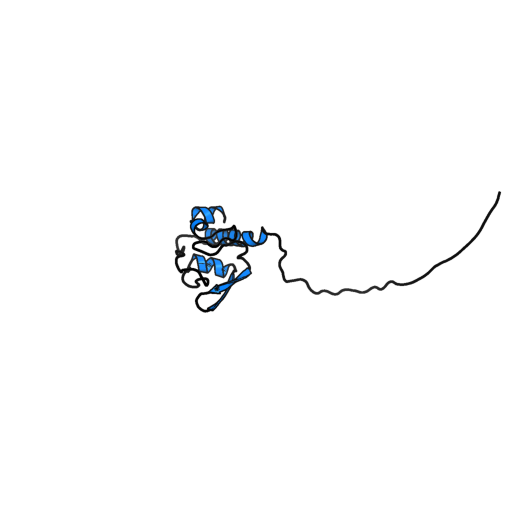 1 107 ? 4.436 -21.716 39.040 1.00 49.28 107 GLN A CA 1
ATOM 816 C C . GLN A 1 107 ? 5.518 -21.059 39.893 1.00 49.28 107 GLN A C 1
ATOM 818 O O . GLN A 1 107 ? 6.689 -21.006 39.537 1.00 49.28 107 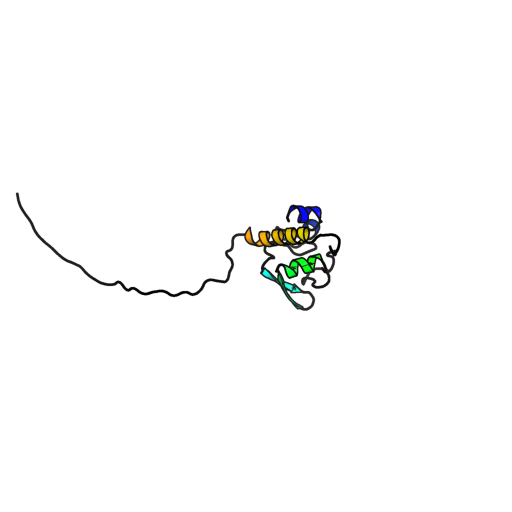GLN A O 1
ATOM 823 N N . ASN A 1 108 ? 5.076 -20.510 41.021 1.00 52.22 108 ASN A N 1
ATOM 824 C CA . ASN A 1 108 ? 5.879 -20.423 42.233 1.00 52.22 108 ASN A CA 1
ATOM 825 C C . ASN A 1 108 ? 5.362 -21.565 43.124 1.00 52.22 108 ASN A C 1
ATOM 827 O O . ASN A 1 108 ? 4.140 -21.732 43.210 1.00 52.22 108 ASN A O 1
ATOM 831 N N . PRO A 1 109 ? 6.231 -22.372 43.739 1.00 52.12 109 PRO A N 1
ATOM 832 C CA . PRO A 1 109 ? 6.661 -21.981 45.077 1.00 52.12 109 PRO A CA 1
ATOM 833 C C . PRO A 1 109 ? 8.121 -22.351 45.373 1.00 52.12 109 PRO A C 1
ATOM 835 O O . PRO A 1 109 ? 8.628 -23.345 44.878 1.00 52.12 109 PRO A O 1
ATOM 838 N N . ASP A 1 110 ? 8.770 -21.517 46.180 1.00 48.53 110 ASP A N 1
ATOM 839 C CA . ASP A 1 110 ? 9.669 -21.851 47.301 1.00 48.53 110 ASP A CA 1
ATOM 840 C C . ASP A 1 110 ? 10.616 -20.645 47.461 1.00 48.53 110 ASP A C 1
ATOM 842 O O . ASP A 1 110 ? 11.486 -20.384 46.641 1.00 48.53 110 ASP A O 1
ATOM 846 N N . GLY A 1 111 ? 10.422 -19.737 48.416 1.00 53.22 111 GLY A N 1
ATOM 847 C CA . GLY A 1 111 ? 10.240 -20.041 49.830 1.00 53.22 111 GLY A CA 1
ATOM 848 C C . GLY A 1 111 ? 11.607 -20.138 50.508 1.00 53.22 111 GLY A C 1
ATOM 849 O O . GLY A 1 111 ? 11.969 -21.198 51.007 1.00 53.22 111 GLY A O 1
ATOM 850 N N . GLN A 1 112 ? 12.392 -19.052 50.511 1.00 48.69 112 GLN A N 1
ATOM 851 C CA . GLN A 1 112 ? 13.616 -19.009 51.314 1.00 48.69 112 GLN A CA 1
ATOM 852 C C . GLN A 1 112 ? 13.930 -17.599 51.836 1.00 48.69 112 GLN A C 1
ATOM 854 O O . GLN A 1 112 ? 14.568 -16.775 51.191 1.00 48.69 112 GLN A O 1
ATOM 859 N N . THR A 1 113 ? 13.462 -17.350 53.051 1.00 45.03 113 THR A N 1
ATOM 860 C CA . THR A 1 113 ? 14.202 -16.656 54.118 1.00 45.03 113 THR A CA 1
ATOM 861 C C . THR A 1 113 ? 14.252 -17.654 55.301 1.00 45.03 113 THR A C 1
ATOM 863 O O . THR A 1 113 ? 13.499 -18.633 55.237 1.00 45.03 113 THR A O 1
ATOM 866 N N . PRO A 1 114 ? 15.062 -17.493 56.374 1.00 54.00 114 PRO A N 1
ATOM 867 C CA . PRO A 1 114 ? 15.760 -16.283 56.828 1.00 54.00 114 PRO A CA 1
ATOM 868 C C . PRO A 1 114 ? 17.164 -16.533 57.450 1.00 54.00 114 PRO A C 1
ATOM 870 O O . PRO A 1 114 ? 17.704 -17.630 57.367 1.00 54.00 114 PRO A O 1
ATOM 873 N N . ASP A 1 115 ? 17.672 -15.486 58.119 1.00 46.81 115 ASP A N 1
ATOM 874 C CA . ASP A 1 115 ? 18.614 -15.495 59.255 1.00 46.81 115 ASP A CA 1
ATOM 875 C C . ASP A 1 115 ? 20.069 -15.918 58.986 1.00 46.81 115 ASP A C 1
ATOM 877 O O . ASP A 1 115 ? 20.370 -16.865 58.280 1.00 46.81 115 ASP A O 1
ATOM 881 N N . GLY A 1 116 ? 21.079 -15.224 59.497 1.00 42.81 116 GLY A N 1
ATOM 882 C CA . GLY A 1 116 ? 21.188 -14.688 60.851 1.00 42.81 116 GLY A CA 1
ATOM 883 C C . GLY A 1 116 ? 22.553 -15.154 61.365 1.00 42.81 116 GLY A C 1
ATOM 884 O O . GLY A 1 116 ? 22.969 -16.276 61.095 1.00 42.81 116 GLY A O 1
ATOM 885 N N . GLY A 1 117 ? 23.307 -14.248 61.984 1.00 44.91 117 GLY A N 1
ATOM 886 C CA . GLY A 1 117 ? 24.741 -14.395 62.226 1.00 44.91 117 GLY A CA 1
ATOM 887 C C . GLY A 1 117 ? 25.184 -15.617 63.038 1.00 44.91 117 GLY A C 1
ATOM 888 O O . GLY A 1 117 ? 24.412 -16.300 63.707 1.00 44.91 117 GLY A O 1
ATOM 889 N N . SER A 1 118 ? 26.492 -15.853 63.015 1.00 55.12 118 SER A N 1
ATOM 890 C CA . SER A 1 118 ? 27.183 -16.726 63.962 1.00 55.12 118 SER A CA 1
ATOM 891 C C . SER A 1 118 ? 28.655 -16.309 64.107 1.00 55.12 118 SER A C 1
ATOM 893 O O . SER A 1 118 ? 29.180 -15.636 63.217 1.00 55.12 118 SER A O 1
ATOM 895 N N . PRO A 1 119 ? 29.280 -16.616 65.258 1.00 56.16 119 PRO A N 1
ATOM 896 C CA . PRO A 1 119 ? 30.161 -15.697 65.976 1.00 56.16 119 PRO A CA 1
ATOM 897 C C . PRO A 1 119 ? 31.626 -16.164 66.088 1.00 56.16 119 PRO A C 1
ATOM 899 O O . PRO A 1 119 ? 31.954 -17.314 65.833 1.00 56.16 119 PRO A O 1
ATOM 902 N N . ASP A 1 120 ? 32.468 -15.203 66.475 1.00 49.41 120 ASP A N 1
ATOM 903 C CA . ASP A 1 120 ? 33.589 -15.231 67.433 1.00 49.41 120 ASP A CA 1
ATOM 904 C C . ASP A 1 120 ? 34.447 -16.505 67.694 1.00 49.41 120 ASP A C 1
ATOM 906 O O . ASP A 1 120 ? 33.944 -17.549 68.106 1.00 49.41 120 ASP A O 1
ATOM 910 N N . SER A 1 121 ? 35.776 -16.259 67.678 1.00 54.31 121 SER A N 1
ATOM 911 C CA . SER A 1 121 ? 36.873 -16.855 68.491 1.00 54.31 121 SER A CA 1
ATOM 912 C C . SER A 1 121 ? 37.567 -18.179 68.076 1.00 54.31 121 SER A C 1
ATOM 914 O O . SER A 1 121 ? 36.949 -19.008 67.414 1.00 54.31 121 SER A O 1
ATOM 916 N N . PRO A 1 122 ? 38.807 -18.487 68.568 1.00 60.72 122 PRO A N 1
ATOM 917 C CA . PRO A 1 122 ? 39.883 -17.630 69.118 1.00 60.72 122 PRO A CA 1
ATOM 918 C C . PRO A 1 122 ? 41.344 -17.975 68.658 1.00 60.72 122 PRO A C 1
ATOM 920 O O . PRO A 1 122 ? 41.597 -18.913 67.910 1.00 60.72 122 PRO A O 1
ATOM 923 N N . ALA A 1 123 ? 42.282 -17.157 69.169 1.00 53.78 123 ALA A N 1
ATOM 924 C CA . ALA A 1 123 ? 43.756 -17.213 69.301 1.00 53.78 123 ALA A CA 1
ATOM 925 C C . ALA A 1 123 ? 44.530 -18.548 69.189 1.00 53.78 123 ALA A C 1
ATOM 927 O O . ALA A 1 123 ? 44.027 -19.547 69.685 1.00 53.78 123 ALA A O 1
ATOM 928 N N . GLN A 1 124 ? 45.802 -18.483 68.718 1.00 53.44 124 GLN A N 1
ATOM 929 C CA . GLN A 1 124 ? 47.103 -18.838 69.382 1.00 53.44 124 GLN A CA 1
ATOM 930 C C . GLN A 1 124 ? 48.242 -18.085 68.624 1.00 53.44 124 GLN A C 1
ATOM 932 O O . GLN A 1 124 ? 48.096 -17.888 67.421 1.00 53.44 124 GLN A O 1
ATOM 937 N N . GLY A 1 125 ? 49.226 -17.413 69.253 1.00 58.31 125 GLY A N 1
ATOM 938 C CA . GLY A 1 125 ? 50.487 -17.974 69.800 1.00 58.31 125 GLY A CA 1
ATOM 939 C C . GLY A 1 125 ? 51.424 -18.377 68.642 1.00 58.31 125 GLY A C 1
ATOM 940 O O . GLY A 1 125 ? 50.982 -19.138 67.796 1.00 58.31 125 GLY A O 1
ATOM 941 N N . GLU A 1 126 ? 52.660 -17.914 68.445 1.00 52.03 126 GLU A N 1
ATOM 942 C CA . GLU A 1 126 ? 53.728 -17.303 69.255 1.00 52.03 126 GLU A CA 1
ATOM 943 C C . GLU A 1 126 ? 54.620 -16.432 68.342 1.00 52.03 126 GLU A C 1
ATOM 945 O O . GLU A 1 126 ? 54.614 -16.672 67.110 1.00 52.03 126 GLU A O 1
#

Organism: Eiseniibacteriota bacterium (NCBI:txid2212470)

InterPro domains:
  IPR008168 Cytochrome c, class IC [PR00605] (8-19)
  IPR008168 Cytochrome c, class IC [PR00605] (65-87)
  IPR009056 Cytochrome c-like domain [PF00034] (1-90)
  IPR009056 Cytochrome c-like domain [PS51007] (1-91)
  IPR036909 Cytochrome c-like domain superfamily [G3DSA:1.10.760.10] (1-90)
  IPR036909 Cytochrome c-like domain superfamily [SSF46626] (1-90)

Foldseek 3Di:
DVVCCVVVCVCVQEALPQDHGLHGHLQLQAQDWFAFPVRDIDGPHLVNQLCCQAPVPVGHTPPHDSPRDHCNVVDDPVSSVVVRVVSVVSNVPPDDPDDDDDDDDDDDDDDDDDYDDDDDDDDDDD

pLDDT: mean 83.65, std 20.96, range [39.22, 98.31]

Radius of gyration: 27.99 Å; chains: 1; bounding box: 72×31×84 Å